Protein AF-A0A6G2D6F8-F1 (afdb_monomer_lite)

Structure (mmCIF, N/CA/C/O backbone):
data_AF-A0A6G2D6F8-F1
#
_entry.id   AF-A0A6G2D6F8-F1
#
loop_
_atom_site.group_PDB
_atom_site.id
_atom_site.type_symbol
_atom_site.label_atom_id
_atom_site.label_alt_id
_atom_site.label_comp_id
_atom_site.label_asym_id
_atom_site.label_entity_id
_atom_site.label_seq_id
_atom_site.pdbx_PDB_ins_code
_atom_site.Cartn_x
_atom_site.Cartn_y
_atom_site.Cartn_z
_atom_site.occupancy
_atom_site.B_iso_or_equiv
_atom_site.auth_seq_id
_atom_site.auth_comp_id
_atom_site.auth_asym_id
_atom_site.auth_atom_id
_atom_site.pdbx_PDB_model_num
ATOM 1 N N . PHE A 1 1 ? 29.870 6.218 -38.694 1.00 63.22 1 PHE A N 1
ATOM 2 C CA . PHE A 1 1 ? 28.743 5.462 -39.284 1.00 63.22 1 PHE A CA 1
ATOM 3 C C . PHE A 1 1 ? 27.874 4.672 -38.282 1.00 63.22 1 PHE A C 1
ATOM 5 O O . PHE A 1 1 ? 26.981 3.969 -38.722 1.00 63.22 1 PHE A O 1
ATOM 12 N N . ILE A 1 2 ? 28.027 4.824 -36.951 1.00 71.25 2 ILE A N 1
ATOM 13 C CA . ILE A 1 2 ? 27.214 4.087 -35.941 1.00 71.25 2 ILE A CA 1
ATOM 14 C C . ILE A 1 2 ? 26.080 4.950 -35.336 1.00 71.25 2 ILE A C 1
ATOM 16 O O . ILE A 1 2 ? 25.221 4.449 -34.617 1.00 71.25 2 ILE A O 1
ATOM 20 N N . VAL A 1 3 ? 26.042 6.257 -35.618 1.00 85.81 3 VAL A N 1
ATOM 21 C CA . VAL A 1 3 ? 25.093 7.181 -34.969 1.00 85.81 3 VAL A CA 1
ATOM 22 C C . VAL A 1 3 ? 23.646 6.882 -35.365 1.00 85.81 3 VAL A C 1
ATOM 24 O O . VAL A 1 3 ? 22.833 6.695 -34.470 1.00 85.81 3 VAL A O 1
ATOM 27 N N . LEU A 1 4 ? 23.349 6.744 -36.664 1.00 88.50 4 LEU A N 1
ATOM 28 C CA . LEU A 1 4 ? 21.976 6.608 -37.173 1.00 88.50 4 LEU A CA 1
ATOM 29 C C . LEU A 1 4 ? 21.223 5.355 -36.661 1.00 88.50 4 LEU A C 1
ATOM 31 O O . LEU A 1 4 ? 20.100 5.509 -36.184 1.00 88.50 4 LEU A O 1
ATOM 35 N N . PRO A 1 5 ? 21.804 4.135 -36.663 1.00 89.25 5 PRO A N 1
ATOM 36 C CA . PRO A 1 5 ? 21.127 2.968 -36.090 1.00 89.25 5 PRO A CA 1
ATOM 37 C C . PRO A 1 5 ? 20.855 3.119 -34.588 1.00 89.25 5 PRO A C 1
ATOM 39 O O . PRO A 1 5 ? 19.804 2.704 -34.105 1.00 89.25 5 PRO A O 1
ATOM 42 N N . ARG A 1 6 ? 21.771 3.751 -33.836 1.00 89.81 6 ARG A N 1
ATOM 43 C CA . ARG A 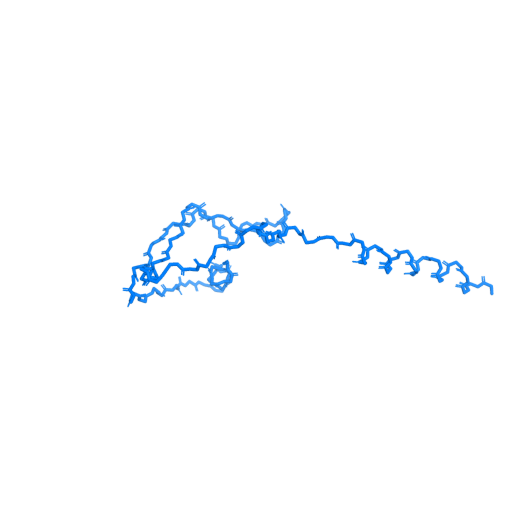1 6 ? 21.579 3.976 -32.396 1.00 89.81 6 ARG A CA 1
ATOM 44 C C . ARG A 1 6 ? 20.490 5.003 -32.113 1.00 89.81 6 ARG A C 1
ATOM 46 O O . ARG A 1 6 ? 19.708 4.783 -31.194 1.00 89.81 6 ARG A O 1
ATOM 53 N N . THR A 1 7 ? 20.408 6.089 -32.884 1.00 94.62 7 THR A N 1
ATOM 54 C CA . THR A 1 7 ? 19.323 7.067 -32.722 1.00 94.62 7 THR A CA 1
ATOM 55 C C . THR A 1 7 ? 17.962 6.446 -32.996 1.00 94.62 7 THR A C 1
ATOM 57 O O . THR A 1 7 ? 17.040 6.706 -32.231 1.00 94.62 7 THR A O 1
ATOM 60 N N . LEU A 1 8 ? 17.836 5.589 -34.014 1.00 93.88 8 LEU A N 1
ATOM 61 C CA . LEU A 1 8 ? 16.573 4.904 -34.312 1.00 93.88 8 LEU A CA 1
ATOM 62 C C . LEU A 1 8 ? 16.133 3.972 -33.172 1.00 93.88 8 LEU A C 1
ATOM 64 O O . LEU A 1 8 ? 14.979 4.026 -32.751 1.00 93.88 8 LEU A O 1
ATOM 68 N N . VAL A 1 9 ? 17.051 3.173 -32.614 1.00 94.44 9 VAL A N 1
ATOM 69 C CA . VAL A 1 9 ? 16.747 2.302 -31.462 1.00 94.44 9 VAL A CA 1
ATOM 70 C C . VAL A 1 9 ? 16.359 3.121 -30.224 1.00 94.44 9 VAL A C 1
ATOM 72 O O . VAL A 1 9 ? 15.407 2.767 -29.528 1.00 94.44 9 VAL A O 1
ATOM 75 N N . SER A 1 10 ? 17.058 4.226 -29.947 1.00 95.44 10 SER A N 1
ATOM 76 C CA . SER A 1 10 ? 16.740 5.105 -28.813 1.00 95.44 10 SER A CA 1
ATOM 77 C C . SER A 1 10 ? 15.395 5.814 -28.975 1.00 95.44 10 SER A C 1
ATOM 79 O O . SER A 1 10 ? 14.619 5.846 -28.025 1.00 95.44 10 SER A O 1
ATOM 81 N N . ALA A 1 11 ? 15.095 6.336 -30.169 1.00 95.62 11 ALA A N 1
ATOM 82 C CA . ALA A 1 11 ? 13.804 6.951 -30.468 1.00 95.62 11 ALA A CA 1
ATOM 83 C C . ALA A 1 11 ? 12.654 5.947 -30.296 1.00 95.62 11 ALA A C 1
ATOM 85 O O . ALA A 1 11 ? 11.631 6.285 -29.708 1.00 95.62 11 ALA A O 1
ATOM 86 N N . GLY A 1 12 ? 12.859 4.689 -30.708 1.00 95.31 12 GLY A N 1
ATOM 87 C CA . GLY A 1 12 ? 11.896 3.611 -30.480 1.00 95.31 12 GLY A CA 1
ATOM 88 C C . GLY A 1 12 ? 11.584 3.383 -28.997 1.00 95.31 12 GLY A C 1
ATOM 89 O O . GLY A 1 12 ? 10.418 3.286 -28.632 1.00 95.31 12 GLY A O 1
ATOM 90 N N . ARG A 1 13 ? 12.599 3.362 -28.123 1.00 96.00 13 ARG A N 1
ATOM 91 C CA . ARG A 1 13 ? 12.399 3.206 -26.666 1.00 96.00 13 ARG A CA 1
ATOM 92 C C . ARG A 1 13 ? 11.699 4.403 -26.026 1.00 96.00 13 ARG A C 1
ATOM 94 O 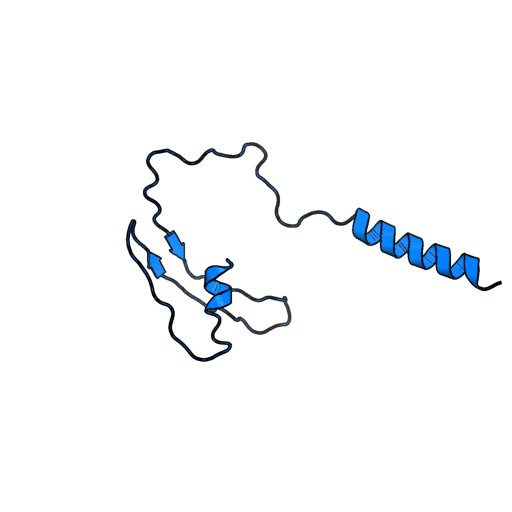O . ARG A 1 13 ? 10.930 4.218 -25.092 1.00 96.00 13 ARG A O 1
ATOM 101 N N . ILE A 1 14 ? 11.966 5.619 -26.508 1.00 97.06 14 ILE A N 1
ATOM 102 C CA . ILE A 1 14 ? 11.268 6.823 -26.034 1.00 97.06 14 ILE A CA 1
ATOM 103 C C . ILE A 1 14 ? 9.787 6.734 -26.397 1.00 97.06 14 ILE A C 1
ATOM 105 O O . ILE A 1 14 ? 8.950 6.883 -25.512 1.00 97.06 14 ILE A O 1
ATOM 109 N N . ASN A 1 15 ? 9.467 6.423 -27.657 1.00 95.88 15 ASN A N 1
ATOM 110 C CA . ASN A 1 15 ? 8.077 6.265 -28.087 1.00 95.88 15 ASN A CA 1
ATOM 111 C C . ASN A 1 15 ? 7.361 5.175 -27.285 1.00 95.88 15 ASN A C 1
ATOM 113 O O . ASN A 1 15 ? 6.255 5.406 -26.827 1.00 95.88 15 ASN A O 1
ATOM 117 N N . GLN A 1 16 ? 8.025 4.050 -26.994 1.00 95.38 16 GLN A N 1
ATOM 118 C CA . GLN A 1 16 ? 7.455 3.007 -26.132 1.00 95.38 16 GLN A CA 1
ATOM 119 C C . GLN A 1 16 ? 7.015 3.525 -24.760 1.00 95.38 16 GLN A C 1
ATOM 121 O O . GLN A 1 16 ? 5.987 3.083 -24.268 1.00 95.38 16 GLN A O 1
ATOM 126 N N . VAL A 1 17 ? 7.781 4.429 -24.137 1.00 94.44 17 VAL A N 1
ATOM 127 C CA . VAL A 1 17 ? 7.417 5.024 -22.840 1.00 94.44 17 VAL A CA 1
ATOM 128 C C . VAL A 1 17 ? 6.289 6.040 -22.997 1.00 94.44 17 VAL A C 1
ATOM 130 O O . VAL A 1 17 ? 5.400 6.087 -22.154 1.00 94.44 17 VAL A O 1
ATOM 133 N N . LEU A 1 18 ? 6.316 6.842 -24.065 1.00 94.62 18 LEU A N 1
ATOM 134 C CA . LEU A 1 18 ? 5.271 7.829 -24.355 1.00 94.62 18 LEU A CA 1
ATOM 135 C C . LEU A 1 18 ? 3.919 7.178 -24.681 1.00 94.62 18 LEU A C 1
ATOM 137 O O . LEU A 1 18 ? 2.884 7.751 -24.360 1.00 94.62 18 LEU A O 1
ATOM 141 N N . ASP A 1 19 ? 3.940 5.981 -25.267 1.00 94.81 19 ASP A N 1
ATOM 142 C CA . ASP A 1 19 ? 2.751 5.203 -25.626 1.00 94.81 19 ASP A CA 1
ATOM 143 C C . ASP A 1 19 ? 2.203 4.358 -24.453 1.00 94.81 19 ASP A C 1
ATOM 145 O O . ASP A 1 19 ? 1.201 3.650 -24.605 1.00 94.81 19 ASP A O 1
ATOM 149 N N . LEU A 1 20 ? 2.836 4.402 -23.271 1.00 92.44 20 LEU A N 1
ATOM 150 C CA . LEU A 1 20 ? 2.306 3.741 -22.077 1.00 92.44 20 LEU A CA 1
ATOM 151 C C . LEU A 1 20 ? 1.008 4.418 -21.631 1.00 92.44 20 LEU A C 1
ATOM 153 O O . LEU A 1 20 ? 0.936 5.633 -21.458 1.00 92.44 20 LEU A O 1
ATOM 157 N N . HIS A 1 21 ? -0.005 3.605 -21.363 1.00 87.00 21 HIS A N 1
ATOM 158 C CA . HIS A 1 21 ? -1.244 4.025 -20.722 1.00 87.00 21 HIS A CA 1
ATOM 159 C C . HIS A 1 21 ? -1.255 3.559 -19.264 1.00 87.00 21 HIS A C 1
ATOM 161 O O . HIS A 1 21 ? -0.673 2.528 -18.918 1.00 87.00 21 HIS A O 1
ATOM 167 N N . SER A 1 22 ? -1.914 4.333 -18.398 1.00 86.12 22 SER A N 1
ATOM 168 C CA . SER A 1 22 ? -2.127 3.931 -17.007 1.00 86.12 22 SER A CA 1
ATOM 169 C C . SER A 1 22 ? -3.020 2.695 -16.967 1.00 86.12 22 SER A C 1
ATOM 171 O O . SER A 1 22 ? -4.079 2.679 -17.586 1.00 86.12 22 SER A O 1
ATOM 173 N N . SER A 1 23 ? -2.619 1.681 -16.205 1.00 86.62 23 SER A N 1
ATOM 174 C CA . SER A 1 23 ? -3.483 0.540 -15.887 1.00 86.62 23 SER A CA 1
ATOM 175 C C . SER A 1 23 ? -4.580 0.890 -14.875 1.00 86.62 23 SER A C 1
ATOM 177 O O . SER A 1 23 ? -5.532 0.131 -14.720 1.00 86.62 23 SER A O 1
ATOM 179 N N . ILE A 1 24 ? -4.447 2.024 -14.179 1.00 87.06 24 ILE A N 1
ATOM 180 C CA . ILE A 1 24 ? -5.450 2.562 -13.259 1.00 87.06 24 ILE A CA 1
ATOM 181 C C . ILE A 1 24 ? -6.172 3.696 -13.980 1.00 87.06 24 ILE A C 1
ATOM 183 O O . ILE A 1 24 ? -5.586 4.752 -14.239 1.00 87.06 24 ILE A O 1
ATOM 187 N N . GLU A 1 25 ? -7.437 3.467 -14.309 1.00 88.12 25 GLU A N 1
ATOM 188 C CA . GLU A 1 25 ? -8.296 4.461 -14.944 1.00 88.12 25 GLU A CA 1
ATOM 189 C C . GLU A 1 25 ? -9.116 5.200 -13.889 1.00 88.12 25 GLU A C 1
ATOM 191 O O . GLU A 1 25 ? -9.737 4.594 -13.014 1.00 88.12 25 GLU A O 1
ATOM 196 N N . ASN A 1 26 ? -9.145 6.530 -13.984 1.00 84.12 26 ASN A N 1
ATOM 197 C CA . ASN A 1 26 ? -10.099 7.306 -13.205 1.00 84.12 26 ASN A CA 1
ATOM 198 C C . ASN A 1 26 ? -11.501 7.101 -13.796 1.00 84.12 26 ASN A C 1
ATOM 200 O O . ASN A 1 26 ? -11.653 7.150 -15.021 1.00 84.12 26 ASN A O 1
ATOM 204 N N . PRO A 1 27 ? -12.536 6.909 -12.963 1.00 88.25 27 PRO A N 1
ATOM 205 C CA . PRO A 1 27 ? -13.898 6.765 -13.456 1.00 88.25 27 PRO A CA 1
ATOM 206 C C . PRO A 1 27 ? -14.334 8.021 -14.223 1.00 88.25 27 PRO A C 1
ATOM 208 O O . PRO A 1 27 ? -14.014 9.143 -13.833 1.00 88.25 27 PRO A O 1
ATOM 211 N N . SER A 1 28 ? -15.114 7.836 -15.294 1.00 87.50 28 SER A N 1
ATOM 212 C CA . SER A 1 28 ? -15.609 8.929 -16.153 1.00 87.50 28 SER A CA 1
ATOM 213 C C . SER A 1 28 ? -16.453 9.967 -15.405 1.00 87.50 28 SER A C 1
ATOM 215 O O . SER A 1 28 ? -16.486 11.133 -15.791 1.00 87.50 28 SER A O 1
ATOM 217 N N . HIS A 1 29 ? -17.101 9.548 -14.318 1.00 89.44 29 HIS A N 1
ATOM 218 C CA . HIS A 1 29 ? -17.842 10.405 -13.400 1.00 89.44 29 HIS A CA 1
ATOM 219 C C . HIS A 1 29 ? -17.302 10.178 -11.983 1.00 89.44 29 HIS A C 1
ATOM 221 O O . HIS A 1 29 ? -17.794 9.291 -11.280 1.00 89.44 29 HIS A O 1
ATOM 227 N N . PRO A 1 30 ? -16.261 10.918 -11.562 1.00 87.06 30 PRO A N 1
ATOM 228 C CA . PRO A 1 30 ? -15.710 10.772 -10.226 1.00 87.06 30 PRO A CA 1
ATOM 229 C C . PRO A 1 30 ? -16.766 11.143 -9.187 1.00 87.06 30 PRO A C 1
ATOM 231 O O . PRO A 1 30 ? -17.390 12.203 -9.252 1.00 87.06 30 PRO A O 1
ATOM 234 N N . GLN A 1 31 ? -16.969 10.251 -8.224 1.00 84.38 31 GLN A N 1
ATOM 235 C CA . GLN A 1 31 ? -17.836 10.521 -7.089 1.00 84.38 31 GLN A CA 1
ATOM 236 C C . GLN A 1 31 ? -17.058 11.337 -6.061 1.00 84.38 31 GLN A C 1
ATOM 238 O O . GLN A 1 31 ? -15.982 10.942 -5.612 1.00 84.38 31 GLN A O 1
ATOM 243 N N . THR A 1 32 ? -17.606 12.483 -5.676 1.00 83.56 32 THR A N 1
ATOM 244 C CA . THR A 1 32 ? -17.159 13.195 -4.480 1.00 83.56 32 THR A CA 1
ATOM 245 C C . THR A 1 32 ? -17.540 12.393 -3.245 1.00 83.56 32 THR A C 1
ATOM 247 O O . THR A 1 32 ? -18.649 11.863 -3.174 1.00 83.56 32 THR A O 1
ATOM 250 N N . ALA A 1 33 ? -16.631 12.325 -2.273 1.00 81.44 33 ALA A N 1
ATOM 251 C CA . ALA A 1 33 ? -16.899 11.674 -0.999 1.00 81.44 33 ALA A CA 1
ATOM 252 C C . ALA A 1 33 ? -18.150 12.279 -0.339 1.00 81.44 33 ALA A C 1
ATOM 254 O O . ALA A 1 33 ? -18.282 13.502 -0.249 1.00 81.44 33 ALA A O 1
ATOM 255 N N . ASP A 1 34 ? -19.062 11.418 0.111 1.00 85.12 34 ASP A N 1
ATOM 256 C CA . ASP A 1 34 ? -20.216 11.843 0.895 1.00 85.12 34 ASP A CA 1
ATOM 257 C C . ASP A 1 34 ? -19.740 12.349 2.265 1.00 85.12 34 ASP A C 1
ATOM 259 O O . ASP A 1 34 ? -18.951 11.701 2.953 1.00 85.12 34 ASP A O 1
ATOM 263 N N . SER A 1 35 ? -20.256 13.508 2.669 1.00 83.56 35 SER A N 1
ATOM 264 C CA . SER A 1 35 ? -20.084 14.092 4.001 1.00 83.56 35 SER A CA 1
ATOM 265 C C . SER A 1 35 ? -20.446 13.151 5.159 1.00 83.56 35 SER A C 1
ATOM 267 O O . SER A 1 35 ? -19.983 13.361 6.278 1.00 83.56 35 SER A O 1
ATOM 269 N N . SER A 1 36 ? -21.264 12.124 4.907 1.00 84.88 36 SER A N 1
ATOM 270 C CA . SER A 1 36 ? -21.665 11.126 5.902 1.00 84.88 36 SER A CA 1
ATOM 271 C C . SER A 1 36 ? -20.593 10.064 6.198 1.00 84.88 36 SER A C 1
ATOM 273 O O . SER A 1 36 ? -20.706 9.345 7.194 1.00 84.88 36 SER A O 1
ATOM 275 N N . ILE A 1 37 ? -19.545 9.955 5.371 1.00 86.31 37 ILE A N 1
ATOM 276 C CA . ILE A 1 37 ? -18.500 8.936 5.521 1.00 86.31 37 ILE A CA 1
ATOM 277 C C . ILE A 1 37 ? -17.648 9.241 6.758 1.00 86.31 37 ILE A C 1
ATOM 279 O O . ILE A 1 37 ? -16.931 10.235 6.816 1.00 86.31 37 ILE A O 1
ATOM 283 N N . GLN A 1 38 ? -17.679 8.335 7.738 1.00 85.62 38 GLN A N 1
ATOM 284 C CA . GLN A 1 38 ? -16.967 8.494 9.014 1.00 85.62 38 GLN A CA 1
ATOM 285 C C . GLN A 1 38 ? -15.518 7.969 9.000 1.00 85.62 38 GLN A C 1
ATOM 287 O O . GLN A 1 38 ? -14.852 7.980 10.030 1.00 85.62 38 GLN A O 1
ATOM 292 N N . GLY A 1 39 ? -15.007 7.521 7.848 1.00 88.69 39 GLY A N 1
ATOM 293 C CA . GLY A 1 39 ? -13.613 7.074 7.710 1.00 88.69 39 GLY A CA 1
ATOM 294 C C . GLY A 1 39 ? -13.348 5.631 8.157 1.00 88.69 39 GLY A C 1
ATOM 295 O O . GLY A 1 39 ? -12.233 5.311 8.555 1.00 88.69 39 GLY A O 1
ATOM 296 N N . GLN A 1 40 ? -14.358 4.760 8.101 1.00 93.56 40 GLN A N 1
ATOM 297 C CA . GLN A 1 40 ? -14.168 3.315 8.260 1.00 93.56 40 GLN A CA 1
ATOM 298 C C . GLN A 1 40 ? -13.352 2.754 7.085 1.00 93.56 40 GLN A C 1
ATOM 300 O O . GLN A 1 40 ? -13.626 3.082 5.930 1.00 93.56 40 GLN A O 1
ATOM 305 N N . VAL A 1 41 ? -12.390 1.878 7.377 1.00 93.56 41 VAL A N 1
ATOM 306 C CA . VAL A 1 41 ? -11.552 1.205 6.372 1.00 93.56 41 VAL A CA 1
ATOM 307 C C . VAL A 1 41 ? -11.641 -0.300 6.574 1.00 93.56 41 VAL A C 1
ATOM 309 O O . VAL A 1 41 ? -11.555 -0.789 7.699 1.00 93.56 41 VAL A O 1
ATOM 312 N N . GLU A 1 42 ? -11.802 -1.054 5.491 1.00 95.69 42 GLU A N 1
ATOM 313 C CA . GLU A 1 42 ? -11.923 -2.507 5.552 1.00 95.69 42 GLU A CA 1
ATOM 314 C C . GLU A 1 42 ? -11.105 -3.177 4.454 1.00 95.69 42 GLU A C 1
ATOM 316 O O . GLU A 1 42 ? -11.247 -2.875 3.272 1.00 95.69 42 GLU A O 1
ATOM 321 N N . PHE A 1 43 ? -10.278 -4.129 4.869 1.00 96.50 43 PHE A N 1
ATOM 322 C CA . PHE A 1 43 ? -9.589 -5.059 3.993 1.00 96.50 43 PHE A CA 1
ATOM 323 C C . PHE A 1 43 ? -10.403 -6.353 3.975 1.00 96.50 43 PHE A C 1
ATOM 325 O O . PHE A 1 43 ? -10.699 -6.915 5.033 1.00 96.50 43 PHE A O 1
ATOM 332 N N . ARG A 1 44 ? -10.770 -6.822 2.780 1.00 97.31 44 ARG A N 1
ATOM 333 C CA . ARG A 1 44 ? -11.543 -8.053 2.569 1.00 97.31 44 ARG A CA 1
ATOM 334 C C . ARG A 1 44 ? -10.754 -8.999 1.673 1.00 97.31 44 ARG A C 1
ATOM 336 O O . ARG A 1 44 ? -10.645 -8.745 0.480 1.00 97.31 44 ARG A O 1
ATOM 343 N N . ASP A 1 45 ? -10.222 -10.063 2.265 1.00 97.06 45 ASP A N 1
ATOM 344 C CA . ASP A 1 45 ? -9.465 -11.119 1.583 1.00 97.06 45 ASP A CA 1
ATOM 345 C C . ASP A 1 45 ? -8.359 -10.592 0.646 1.00 97.06 45 ASP A C 1
ATOM 347 O O . ASP A 1 45 ? -8.206 -11.001 -0.504 1.00 97.06 45 ASP A O 1
ATOM 351 N N . VAL A 1 46 ? -7.592 -9.615 1.133 1.00 95.81 46 VAL A N 1
ATOM 352 C CA . VAL A 1 46 ? -6.605 -8.908 0.316 1.00 95.81 46 VAL A CA 1
ATOM 353 C C . VAL A 1 46 ? -5.346 -9.755 0.157 1.00 95.81 46 VAL A C 1
ATOM 355 O O . VAL A 1 46 ? -4.716 -10.148 1.140 1.00 95.81 46 VAL A O 1
ATOM 358 N N . THR A 1 47 ? -4.946 -9.971 -1.096 1.00 95.00 47 THR A N 1
ATOM 359 C CA . THR A 1 47 ? -3.667 -10.580 -1.479 1.00 95.00 47 THR A CA 1
ATOM 360 C C . THR A 1 47 ? -2.929 -9.651 -2.436 1.00 95.00 47 THR A C 1
ATOM 362 O O . THR A 1 47 ? -3.510 -9.179 -3.411 1.00 95.00 47 THR A O 1
ATOM 365 N N . PHE A 1 48 ? -1.646 -9.392 -2.180 1.00 94.31 48 PHE A N 1
ATOM 366 C CA . PHE A 1 48 ? -0.845 -8.471 -2.986 1.00 94.31 48 PHE A CA 1
ATOM 367 C C . PHE A 1 48 ? 0.565 -8.993 -3.278 1.00 94.31 48 PHE A C 1
ATOM 369 O O . PHE A 1 48 ? 1.257 -9.542 -2.412 1.00 94.31 48 PHE A O 1
ATOM 376 N N . ARG A 1 49 ? 1.006 -8.758 -4.519 1.00 94.19 49 ARG A N 1
ATOM 377 C CA . ARG A 1 49 ? 2.325 -9.094 -5.068 1.00 94.19 49 ARG A CA 1
ATOM 378 C C . ARG A 1 49 ? 2.852 -7.891 -5.851 1.00 94.19 49 ARG A C 1
ATOM 380 O O . ARG A 1 49 ? 2.119 -7.315 -6.645 1.00 94.19 49 ARG A O 1
ATOM 387 N N . TYR A 1 50 ? 4.129 -7.545 -5.676 1.00 89.50 50 TYR A N 1
ATOM 388 C CA . TYR A 1 50 ? 4.7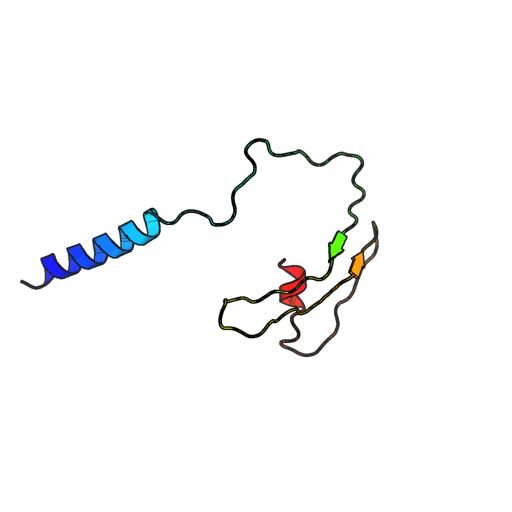58 -6.450 -6.436 1.00 89.50 50 TYR A CA 1
ATOM 389 C C . TYR A 1 50 ? 4.996 -6.792 -7.909 1.00 89.50 50 TYR A C 1
ATOM 391 O O . TYR A 1 50 ? 5.101 -5.903 -8.749 1.00 89.50 50 TYR A O 1
ATOM 399 N N . SER A 1 51 ? 5.108 -8.077 -8.229 1.00 88.75 51 SER A N 1
ATOM 400 C CA . SER A 1 51 ? 5.216 -8.560 -9.598 1.00 88.75 51 SER A CA 1
ATOM 401 C C . SER A 1 51 ? 4.475 -9.883 -9.732 1.00 88.75 51 SER A C 1
ATOM 403 O O . SER A 1 51 ? 4.386 -10.647 -8.772 1.00 88.75 51 SE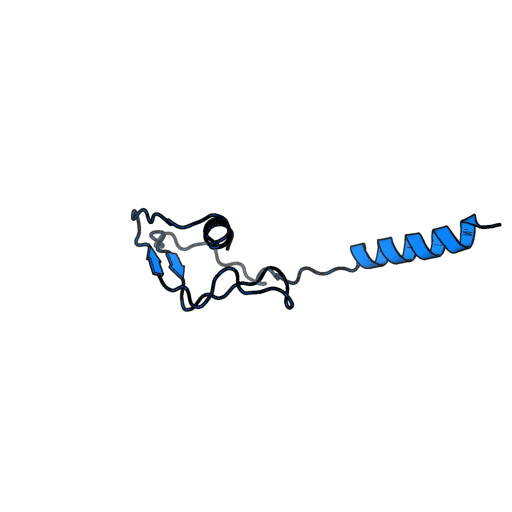R A O 1
ATOM 405 N N . ASN A 1 52 ? 3.999 -10.197 -10.935 1.00 85.25 52 ASN A N 1
ATOM 406 C CA . ASN A 1 52 ? 3.269 -11.446 -11.179 1.00 85.25 52 ASN A CA 1
ATOM 407 C C . ASN A 1 52 ? 4.098 -12.703 -10.858 1.00 85.25 52 ASN A C 1
ATOM 409 O O . ASN A 1 52 ? 3.530 -13.747 -10.555 1.00 85.25 52 ASN A O 1
ATOM 413 N N . ASN A 1 53 ? 5.431 -12.592 -10.883 1.00 88.19 53 ASN A N 1
ATOM 414 C CA . ASN A 1 53 ? 6.355 -13.700 -10.646 1.00 88.19 53 ASN A CA 1
ATOM 415 C C . ASN A 1 53 ? 6.980 -13.690 -9.238 1.00 88.19 53 ASN A C 1
ATOM 417 O O . ASN A 1 53 ? 7.868 -14.496 -8.972 1.00 88.19 53 ASN A O 1
ATOM 421 N N . SER A 1 54 ? 6.567 -12.785 -8.345 1.00 89.31 54 SER A N 1
ATOM 422 C CA . SER A 1 54 ? 7.044 -12.763 -6.956 1.00 89.31 54 SER A CA 1
ATOM 423 C C . SER A 1 54 ? 6.067 -13.457 -6.015 1.00 89.31 54 SER A C 1
ATOM 425 O O . SER A 1 54 ? 4.866 -13.538 -6.289 1.00 89.31 54 SER A O 1
ATOM 427 N N . GLU A 1 55 ? 6.568 -13.900 -4.864 1.00 90.38 55 GLU A N 1
ATOM 428 C CA . GLU A 1 55 ? 5.727 -14.342 -3.752 1.00 90.38 55 GLU A CA 1
ATOM 429 C C . GLU A 1 55 ? 4.796 -13.224 -3.255 1.00 90.38 55 GLU A C 1
ATOM 431 O O . GLU A 1 55 ? 5.065 -12.031 -3.446 1.00 90.38 55 GLU A O 1
ATOM 436 N N . ALA A 1 56 ? 3.667 -13.624 -2.663 1.00 91.81 56 ALA A N 1
ATOM 437 C CA . ALA A 1 56 ? 2.741 -12.699 -2.023 1.00 91.81 56 ALA A CA 1
ATOM 438 C C . ALA A 1 56 ? 3.407 -12.088 -0.798 1.00 91.81 56 ALA A C 1
ATOM 440 O O . ALA A 1 56 ? 3.930 -12.792 0.058 1.00 91.81 56 ALA A O 1
ATOM 441 N N . VAL A 1 57 ? 3.374 -10.760 -0.727 1.00 93.88 57 VAL A N 1
ATOM 442 C CA . VAL A 1 57 ? 3.846 -10.016 0.447 1.00 93.88 57 VAL A CA 1
ATOM 443 C C . VAL A 1 57 ? 2.718 -9.869 1.471 1.00 93.88 57 VAL A C 1
ATOM 445 O O . VAL A 1 57 ? 2.965 -9.772 2.670 1.00 93.88 57 VAL A O 1
ATOM 448 N N . VAL A 1 58 ? 1.477 -9.871 0.987 1.00 93.06 58 VAL A N 1
ATOM 449 C CA . VAL A 1 58 ? 0.241 -9.904 1.767 1.00 93.06 58 VAL A CA 1
ATOM 450 C C . VAL A 1 58 ? -0.606 -11.024 1.182 1.00 93.06 58 VAL A C 1
ATOM 452 O O . VAL A 1 58 ? -0.776 -11.063 -0.036 1.00 93.06 58 VAL A O 1
ATOM 455 N N . GLU A 1 59 ? -1.125 -11.918 2.016 1.00 94.31 59 GLU A N 1
ATOM 456 C CA . GLU A 1 59 ? -1.899 -13.079 1.573 1.00 94.31 59 GLU A CA 1
ATOM 457 C C . GLU A 1 59 ? -3.117 -13.261 2.483 1.00 94.31 59 GLU A C 1
ATOM 459 O O . GLU A 1 59 ? -2.973 -13.363 3.702 1.00 94.31 59 GLU A O 1
ATOM 464 N N . HIS A 1 60 ? -4.311 -13.241 1.885 1.00 95.75 60 HIS A N 1
ATOM 465 C CA . HIS A 1 60 ? -5.603 -13.432 2.556 1.00 95.75 60 HIS A CA 1
ATOM 466 C C . HIS A 1 60 ? -5.831 -12.555 3.806 1.00 95.75 60 HIS A C 1
ATOM 468 O O . HIS A 1 60 ? -6.407 -12.990 4.807 1.00 95.75 60 HIS A O 1
ATOM 474 N N . VAL A 1 61 ? -5.393 -11.292 3.774 1.00 94.69 61 VAL A N 1
ATOM 475 C CA . VAL A 1 61 ? -5.550 -10.381 4.916 1.00 94.69 61 VAL A CA 1
ATOM 476 C C . VAL A 1 61 ? -6.948 -9.769 4.936 1.00 94.69 61 VAL A C 1
ATOM 478 O O . VAL A 1 61 ? -7.371 -9.115 3.982 1.00 94.69 61 VAL A O 1
ATOM 481 N N . SER A 1 62 ? -7.645 -9.941 6.062 1.00 96.00 62 SER A N 1
ATOM 482 C CA . SER A 1 62 ? -8.953 -9.337 6.324 1.00 96.00 62 SER A CA 1
ATOM 483 C C . SER A 1 62 ? -8.976 -8.654 7.687 1.00 96.00 62 SER A C 1
ATOM 485 O O . SER A 1 62 ? -8.711 -9.291 8.706 1.00 96.00 62 SER A O 1
ATOM 487 N N . PHE A 1 63 ? -9.303 -7.365 7.718 1.00 95.00 63 PHE A N 1
ATOM 488 C CA . PHE A 1 63 ? -9.515 -6.620 8.958 1.00 95.00 63 PHE A CA 1
ATOM 489 C C . PHE A 1 63 ? -10.387 -5.394 8.709 1.00 95.00 63 PHE A C 1
ATOM 491 O O . PHE A 1 63 ? -10.544 -4.934 7.579 1.00 95.00 63 PHE A O 1
ATOM 498 N N . LYS A 1 64 ? -10.920 -4.836 9.793 1.00 96.12 64 LYS A N 1
ATOM 499 C CA . LYS A 1 64 ? -11.764 -3.649 9.765 1.00 96.12 64 LYS A CA 1
ATOM 500 C C . LYS A 1 64 ? -11.283 -2.646 10.809 1.00 96.12 64 LYS A C 1
ATOM 502 O O . LYS A 1 64 ? -11.103 -3.013 11.969 1.00 96.12 64 LYS A O 1
ATOM 507 N N . ALA A 1 65 ? -11.059 -1.411 10.378 1.00 95.12 65 ALA A N 1
ATOM 508 C CA . ALA A 1 65 ? -10.763 -0.262 11.220 1.00 95.12 65 ALA A CA 1
ATOM 509 C C . ALA A 1 65 ? -12.002 0.630 11.285 1.00 95.12 65 ALA A C 1
ATOM 511 O O . ALA A 1 65 ? -12.451 1.165 10.269 1.00 95.12 65 ALA A O 1
ATOM 512 N N . GLU A 1 66 ? -12.567 0.769 12.479 1.00 95.31 66 GLU A N 1
ATOM 513 C CA . GLU A 1 66 ? -13.682 1.679 12.714 1.00 95.31 66 GLU A CA 1
ATOM 514 C C . GLU A 1 66 ? -13.212 3.140 12.776 1.00 95.31 66 GLU A C 1
ATOM 516 O O . GLU A 1 66 ? -12.034 3.438 12.993 1.00 95.31 66 GLU A O 1
ATOM 521 N N . ALA A 1 67 ? -14.150 4.072 12.608 1.00 93.81 67 ALA A N 1
ATOM 522 C CA . ALA A 1 67 ? -13.875 5.500 12.717 1.00 93.81 67 ALA A CA 1
ATOM 523 C C . AL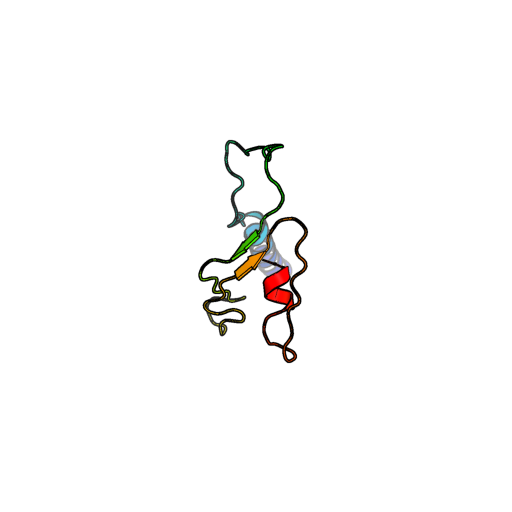A A 1 67 ? -13.228 5.840 14.075 1.00 93.81 67 ALA A C 1
ATOM 525 O O . ALA A 1 67 ? -13.767 5.515 15.134 1.00 93.81 67 ALA A O 1
ATOM 526 N N . GLY A 1 68 ? -12.062 6.494 14.047 1.00 93.00 68 GLY A N 1
ATOM 527 C CA . GLY A 1 68 ? -11.302 6.855 15.251 1.00 93.00 68 GLY A CA 1
ATOM 528 C C . GLY A 1 68 ? -10.504 5.710 15.889 1.00 93.00 68 GLY A C 1
ATOM 529 O O . GLY A 1 68 ? -9.836 5.928 16.900 1.00 93.00 68 GLY A O 1
ATOM 530 N N . GLN A 1 69 ? -10.537 4.505 15.316 1.00 95.12 69 GLN A N 1
ATOM 531 C CA . GLN A 1 69 ? -9.734 3.379 15.777 1.00 95.12 69 GLN A CA 1
ATOM 532 C C . GLN A 1 69 ? -8.314 3.447 15.207 1.00 95.12 69 GLN A C 1
ATOM 534 O O . GLN A 1 69 ? -8.113 3.635 14.009 1.00 95.12 69 GLN A O 1
ATOM 539 N N . THR A 1 70 ? -7.322 3.189 16.058 1.00 93.81 70 THR A N 1
ATOM 540 C CA . THR A 1 70 ? -5.932 2.992 15.632 1.00 93.81 70 THR A CA 1
ATOM 541 C C . THR A 1 70 ? -5.603 1.504 15.621 1.00 93.81 70 THR A C 1
ATOM 543 O O . THR A 1 70 ? -5.733 0.830 16.643 1.00 93.81 70 THR A O 1
ATOM 546 N N . ILE A 1 71 ? -5.140 0.992 14.479 1.00 92.94 71 ILE A N 1
ATOM 547 C CA . ILE A 1 71 ? -4.637 -0.379 14.338 1.00 92.94 71 ILE A CA 1
ATOM 548 C C . ILE A 1 71 ? -3.111 -0.343 14.245 1.00 92.94 71 ILE A C 1
ATOM 550 O O . ILE A 1 71 ? -2.544 0.445 13.491 1.00 92.94 71 ILE A O 1
ATOM 554 N N . ALA A 1 72 ? -2.445 -1.211 15.005 1.00 94.06 72 ALA A N 1
ATOM 555 C CA . ALA A 1 72 ? -1.001 -1.394 14.945 1.00 94.06 72 ALA A CA 1
ATOM 556 C C . ALA A 1 72 ? -0.655 -2.710 14.236 1.00 94.06 72 ALA A C 1
ATOM 558 O O . ALA A 1 72 ? -1.146 -3.773 14.617 1.00 94.06 72 ALA A O 1
ATOM 559 N N . PHE A 1 73 ? 0.233 -2.648 13.241 1.00 92.75 73 PHE A N 1
ATOM 560 C CA . PHE A 1 73 ? 0.769 -3.825 12.554 1.00 92.75 73 PHE A CA 1
ATOM 561 C C . PHE A 1 73 ? 2.149 -4.181 13.111 1.00 92.75 73 PHE A C 1
ATOM 563 O O . PHE A 1 73 ? 3.080 -3.377 13.049 1.00 92.75 73 PHE A O 1
ATOM 570 N N . ILE A 1 74 ? 2.299 -5.399 13.632 1.00 94.25 74 ILE A N 1
ATOM 571 C CA . ILE A 1 74 ? 3.522 -5.872 14.295 1.00 94.25 74 ILE A CA 1
ATOM 572 C C . ILE A 1 74 ? 3.999 -7.147 13.600 1.00 94.25 74 ILE A C 1
ATOM 574 O O . ILE A 1 74 ? 3.201 -8.012 13.258 1.00 94.25 74 ILE A O 1
ATOM 578 N N . GLY A 1 75 ? 5.307 -7.265 13.371 1.00 92.00 75 GLY A N 1
ATOM 579 C CA . GLY A 1 75 ? 5.898 -8.422 12.698 1.00 92.00 75 GLY A CA 1
ATOM 580 C C . GLY A 1 75 ? 7.341 -8.175 12.266 1.00 92.00 75 GLY A C 1
ATOM 581 O O . GLY A 1 75 ? 7.812 -7.034 12.271 1.00 92.00 75 GLY A O 1
ATOM 582 N N . SER A 1 76 ? 8.034 -9.231 11.846 1.00 94.00 76 SER A N 1
ATOM 583 C CA . SER A 1 76 ? 9.434 -9.200 11.398 1.00 94.00 76 SE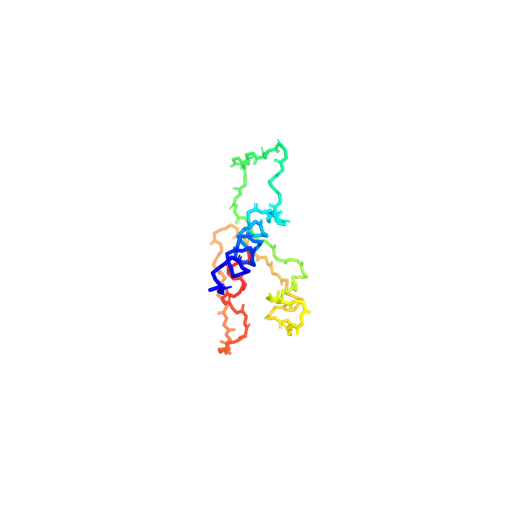R A CA 1
ATOM 584 C C . SER A 1 76 ? 9.656 -8.347 10.141 1.00 94.00 76 SER A C 1
ATOM 586 O O . SER A 1 76 ? 8.727 -8.039 9.393 1.00 94.00 76 SER A O 1
ATOM 588 N N . THR A 1 77 ? 10.894 -7.930 9.874 1.00 91.50 77 THR A N 1
ATOM 589 C CA . THR A 1 77 ? 11.245 -7.259 8.609 1.00 91.50 77 THR A CA 1
ATOM 590 C C . THR A 1 77 ? 10.848 -8.130 7.414 1.00 91.50 77 THR A C 1
ATOM 592 O O . THR A 1 77 ? 11.077 -9.334 7.429 1.00 91.50 77 THR A O 1
ATOM 595 N N . GLY A 1 78 ? 10.230 -7.526 6.395 1.00 87.12 78 GLY A N 1
ATOM 596 C CA . GLY A 1 78 ? 9.744 -8.243 5.208 1.00 87.12 78 GLY A CA 1
ATOM 597 C C . GLY A 1 78 ? 8.333 -8.830 5.324 1.00 87.12 78 GLY A C 1
ATOM 598 O O . GLY A 1 78 ? 7.793 -9.270 4.321 1.00 87.12 78 GLY A O 1
ATOM 599 N N . SER A 1 79 ? 7.679 -8.761 6.490 1.00 88.75 79 SER A N 1
ATOM 600 C CA . SER A 1 79 ? 6.334 -9.331 6.705 1.00 88.75 79 SER A CA 1
ATOM 601 C C . SER A 1 79 ? 5.165 -8.567 6.043 1.00 88.75 79 SER A C 1
ATOM 603 O O . SER A 1 79 ? 4.029 -8.709 6.478 1.00 88.75 79 SER A O 1
ATOM 605 N N . GLY A 1 80 ? 5.428 -7.651 5.107 1.00 90.56 80 GLY A N 1
ATOM 606 C CA . GLY A 1 80 ? 4.383 -6.917 4.376 1.00 90.56 80 GLY A CA 1
ATOM 607 C C . GLY A 1 80 ? 3.693 -5.744 5.084 1.00 90.56 80 GLY A C 1
ATOM 608 O O . GLY A 1 80 ? 2.802 -5.133 4.504 1.00 90.56 80 GLY A O 1
ATOM 609 N N . LYS A 1 81 ? 4.127 -5.345 6.288 1.00 94.50 81 LYS A N 1
ATOM 610 C CA . LYS A 1 81 ? 3.524 -4.215 7.040 1.00 94.50 81 LYS A CA 1
ATOM 611 C C . LYS A 1 81 ? 3.489 -2.899 6.253 1.00 94.50 81 LYS A C 1
ATOM 613 O O . LYS A 1 81 ? 2.453 -2.257 6.182 1.00 94.50 81 LYS A O 1
ATOM 618 N N . SER A 1 82 ? 4.614 -2.492 5.662 1.00 93.00 82 SER A N 1
ATOM 619 C CA . SER A 1 82 ? 4.678 -1.253 4.870 1.00 93.00 82 SER A CA 1
ATOM 620 C C . SER A 1 82 ? 3.879 -1.363 3.576 1.00 93.00 82 SER A C 1
ATOM 622 O O . SER A 1 82 ? 3.346 -0.370 3.102 1.00 93.00 82 SER A O 1
ATOM 624 N N . THR A 1 83 ? 3.776 -2.570 3.019 1.00 93.31 83 THR A N 1
ATOM 625 C CA . THR A 1 83 ? 2.946 -2.837 1.846 1.00 93.31 83 THR A CA 1
ATOM 626 C C . THR A 1 83 ? 1.474 -2.644 2.184 1.00 93.31 83 THR A C 1
ATOM 628 O O . THR A 1 83 ? 0.817 -1.909 1.468 1.00 93.31 83 THR A O 1
ATOM 631 N N . LEU A 1 84 ? 0.990 -3.183 3.310 1.00 91.81 84 LEU A N 1
ATOM 632 C CA . LEU A 1 84 ? -0.390 -2.992 3.779 1.00 91.81 84 LEU A CA 1
ATOM 633 C C . LEU A 1 84 ? -0.795 -1.519 3.941 1.00 91.81 84 LEU A C 1
ATOM 635 O O . LEU A 1 84 ? -1.955 -1.196 3.737 1.00 91.81 84 LEU A O 1
ATOM 639 N N . VAL A 1 85 ? 0.142 -0.640 4.304 1.00 91.19 85 VAL A N 1
ATOM 640 C CA . VAL A 1 85 ? -0.115 0.805 4.456 1.00 91.19 85 VAL A CA 1
ATOM 641 C C . VAL A 1 85 ? -0.131 1.546 3.111 1.00 91.19 85 VAL A C 1
ATOM 643 O O . VAL A 1 85 ? -0.728 2.610 3.015 1.00 91.19 85 VAL A O 1
ATOM 646 N N . ASN A 1 86 ? 0.536 1.007 2.088 1.00 90.31 86 ASN A N 1
ATOM 647 C CA . ASN A 1 86 ? 0.668 1.635 0.769 1.00 90.31 86 ASN A CA 1
ATOM 648 C C . ASN A 1 86 ? -0.400 1.191 -0.245 1.00 90.31 86 ASN A C 1
ATOM 650 O O . ASN A 1 86 ? -0.378 1.687 -1.372 1.00 90.31 86 ASN A O 1
ATOM 654 N N . LEU A 1 87 ? -1.249 0.224 0.114 1.00 86.94 87 LEU A N 1
ATOM 655 C CA . LEU A 1 87 ? -2.404 -0.196 -0.686 1.00 86.94 87 LEU A CA 1
ATOM 656 C C . LEU A 1 87 ? -3.543 0.811 -0.534 1.00 86.94 87 LEU A C 1
ATOM 658 O O . LEU A 1 87 ? -4.170 1.110 -1.572 1.00 86.94 87 LEU A O 1
#

Secondary structure (DSSP, 8-state):
--HHHHHHHHHHHHHHHHT---SSPPPSSPPPPPTT----EEEEEEEE-SSTTSPPSEEEEEEEE-TT--------TTSSHHHHHH-

Foldseek 3Di:
DPPVVVVVVVVVVVVVVVPDDDPDDDDPDDDDDDPPDLDKDWDAQDWDDPDPPDDTLDGGDTDIADRPRDDDDDDDPSNCPVVVVVD

Radius of gyration: 21.25 Å; chains: 1; bounding box: 50×28×55 Å

pLDDT: mean 90.95, std 5.39, range [63.22, 97.31]

Organism: Streptococcus pneumoniae (NCBI:txid1313)

InterPro domains:
  IPR003439 ABC transporter-like, ATP-binding domain [PF00005] (59-87)
  IPR027417 P-loop containing nucleoside triphosphate hydrolase [G3DSA:3.40.50.300] (39-87)
  IPR027417 P-loop containing nucleoside triphosphate hydrolase [SSF52540] (35-87)
  IPR036640 ABC transporter type 1, transmembrane domain superfamily [G3DSA:1.20.1560.10] (9-38)
  IPR039421 Type 1 protein exporter [PTHR24222] (8-87)

Sequence (87 aa):
FIVLPRTLVSAGRINQVLDLHSSIENPSHPQTADSSIQGQVEFRDVTFRYSNNSEAVVEHVSFKAEAGQTIAFIGSTGSGKSTLVNL